Protein AF-A0A1B6LQ07-F1 (afdb_monomer_lite)

Secondary structure (DSSP, 8-state):
----------PPPP---S-------------SS----BPPPTT------SS--------TT-SS------B---HHHHHHHHHTEE--SSTTPPPEESS--EE----S--SSPBPP-PPTT--EEETTEEEPPPPPBP--STTPPPBPPS--EE-TTTS---TTS-B-

Foldseek 3Di:
DDDDDDDDDDDDDDDDDDDDPPPPPPPQPQDQAAPAAADDDPLDDDPDDFDGRGDPGDDDDDPDDDDDDKGADDPVLLVQQVVQFDPPPDDPDDTDTPRFDWDFDFDRDRPDHTFGFDDPPDWDAKPNHTFDAADFDDDPDPPDDGGGPRDIGTCSVRYDSDRVDMMD

Structure (mmCIF, N/CA/C/O backbone):
data_AF-A0A1B6LQ07-F1
#
_entry.id   AF-A0A1B6LQ07-F1
#
loop_
_atom_site.group_PDB
_atom_site.id
_atom_site.type_symbol
_atom_site.label_atom_id
_atom_site.label_alt_id
_atom_site.label_comp_id
_atom_site.label_asym_id
_atom_site.label_entity_id
_atom_site.label_seq_id
_atom_site.pdbx_PDB_ins_code
_atom_site.Cartn_x
_atom_site.Cartn_y
_atom_site.Cartn_z
_atom_site.occupancy
_atom_site.B_iso_or_equiv
_atom_site.auth_seq_id
_atom_site.auth_comp_id
_atom_site.auth_asym_id
_atom_site.auth_atom_id
_atom_site.pdbx_PDB_model_num
ATOM 1 N N . MET A 1 1 ? -91.026 -8.635 16.786 1.00 42.72 1 MET A N 1
ATOM 2 C CA . MET A 1 1 ? -90.637 -9.177 15.466 1.00 42.72 1 MET A CA 1
ATOM 3 C C . MET A 1 1 ? -89.719 -8.140 14.839 1.00 42.72 1 MET A C 1
ATOM 5 O O . MET A 1 1 ? -90.155 -7.011 14.661 1.00 42.72 1 MET A O 1
ATOM 9 N N . TYR A 1 2 ? -88.428 -8.447 14.721 1.00 32.66 2 TYR A N 1
ATOM 10 C CA . TYR A 1 2 ? -87.383 -7.467 14.400 1.00 32.66 2 TYR A CA 1
ATOM 11 C C . TYR A 1 2 ? -87.424 -7.001 12.931 1.00 32.66 2 TYR A C 1
ATOM 13 O O . TYR A 1 2 ? -87.750 -7.808 12.060 1.00 32.66 2 TYR A O 1
ATOM 21 N N . PRO A 1 3 ? -87.055 -5.735 12.653 1.00 45.09 3 PRO A N 1
ATOM 22 C CA . PRO A 1 3 ? -86.892 -5.188 11.309 1.00 45.09 3 PRO A CA 1
ATOM 23 C C . PRO A 1 3 ? -85.476 -5.450 10.761 1.00 45.09 3 PRO A C 1
ATOM 25 O O . PRO A 1 3 ? -84.504 -5.427 11.513 1.00 45.09 3 PRO A O 1
ATOM 28 N N . TYR A 1 4 ? -85.350 -5.651 9.446 1.00 34.03 4 TYR A N 1
ATOM 29 C CA . TYR A 1 4 ? -84.068 -5.720 8.733 1.00 34.03 4 TYR A CA 1
ATOM 30 C C . TYR A 1 4 ? -83.909 -4.486 7.833 1.00 34.03 4 TYR A C 1
ATOM 32 O O . TYR A 1 4 ? -84.645 -4.322 6.865 1.00 34.03 4 TYR A O 1
ATOM 40 N N . TYR A 1 5 ? -82.913 -3.652 8.136 1.00 38.44 5 TYR A N 1
ATOM 41 C CA . TYR A 1 5 ? -82.290 -2.713 7.200 1.00 38.44 5 TYR A CA 1
ATOM 42 C C . TYR A 1 5 ? -80.786 -2.999 7.183 1.00 38.44 5 TYR A C 1
ATOM 44 O O . TYR A 1 5 ? -80.172 -3.196 8.230 1.00 38.44 5 TYR A O 1
ATOM 52 N N . GLN A 1 6 ? -80.202 -3.052 5.989 1.00 35.94 6 GLN A N 1
ATOM 53 C CA . GLN A 1 6 ? -78.808 -3.423 5.761 1.00 35.94 6 GLN A CA 1
ATOM 54 C C . GLN A 1 6 ? -77.926 -2.168 5.707 1.00 35.94 6 GLN A C 1
ATOM 56 O O . GLN A 1 6 ? -78.035 -1.361 4.786 1.00 35.94 6 GLN A O 1
ATOM 61 N N . THR A 1 7 ? -77.045 -1.996 6.691 1.00 37.28 7 THR A N 1
ATOM 62 C CA . THR A 1 7 ? -76.026 -0.938 6.731 1.00 37.28 7 THR A CA 1
ATOM 63 C C . THR A 1 7 ? -74.736 -1.419 6.058 1.00 37.28 7 THR A C 1
ATOM 65 O O . THR A 1 7 ? -74.151 -2.427 6.447 1.00 37.28 7 THR A O 1
ATOM 68 N N . LYS A 1 8 ? -74.260 -0.695 5.035 1.00 38.41 8 LYS A N 1
ATOM 69 C CA . LYS A 1 8 ? -72.891 -0.841 4.513 1.00 38.41 8 LYS A CA 1
ATOM 70 C C . LYS A 1 8 ? -71.953 0.029 5.347 1.00 38.41 8 LYS A C 1
ATOM 72 O O . LYS A 1 8 ? -71.902 1.239 5.159 1.00 38.41 8 LYS A O 1
ATOM 77 N N . THR A 1 9 ? -71.189 -0.590 6.236 1.00 35.38 9 THR A N 1
ATOM 78 C CA . THR A 1 9 ? -69.978 -0.004 6.821 1.00 35.38 9 THR A CA 1
ATOM 79 C C . THR A 1 9 ? -68.776 -0.506 6.024 1.00 35.38 9 THR A C 1
ATOM 81 O O . THR A 1 9 ? -68.422 -1.675 6.141 1.00 35.38 9 THR A O 1
ATOM 84 N N . HIS A 1 10 ? -68.144 0.346 5.213 1.00 36.91 10 HIS A N 1
ATOM 85 C CA . HIS A 1 10 ? -66.763 0.106 4.788 1.00 36.91 10 HIS A CA 1
ATOM 86 C C . HIS A 1 10 ? -65.900 1.183 5.434 1.00 36.91 10 HIS A C 1
ATOM 88 O O . HIS A 1 10 ? -65.802 2.313 4.962 1.00 36.91 10 HIS A O 1
ATOM 94 N N . THR A 1 11 ? -65.345 0.830 6.585 1.00 46.34 11 THR A N 1
ATOM 95 C CA . THR A 1 11 ? -64.273 1.557 7.257 1.00 46.34 11 THR A CA 1
ATOM 96 C C . THR A 1 11 ? -63.041 1.641 6.340 1.00 46.34 11 THR A C 1
ATOM 98 O O . THR A 1 11 ? -62.806 0.721 5.549 1.00 46.34 11 THR A O 1
ATOM 101 N N . PRO A 1 12 ? -62.245 2.723 6.396 1.00 43.81 12 PRO A N 1
ATOM 102 C CA . PRO A 1 12 ? -60.925 2.728 5.771 1.00 43.81 12 PRO A CA 1
ATOM 103 C C . PRO A 1 12 ? -60.043 1.694 6.491 1.00 43.81 12 PRO A C 1
ATOM 105 O O . PRO A 1 12 ? -60.116 1.613 7.722 1.00 43.81 12 PRO A O 1
ATOM 108 N N . PRO A 1 13 ? -59.231 0.882 5.787 1.00 44.38 13 PRO A N 1
ATOM 109 C CA . PRO A 1 13 ? -58.308 -0.001 6.474 1.00 44.38 13 PRO A CA 1
ATOM 110 C C . PRO A 1 13 ? -57.274 0.840 7.229 1.00 44.38 13 PRO A C 1
ATOM 112 O O . PRO A 1 13 ? -56.629 1.735 6.680 1.00 44.38 13 PRO A O 1
ATOM 115 N N . LEU A 1 14 ? -57.190 0.542 8.521 1.00 45.06 14 LEU A N 1
ATOM 116 C CA . LEU A 1 14 ? -56.157 0.973 9.444 1.00 45.06 14 LEU A CA 1
ATOM 117 C C . LEU A 1 14 ? -54.790 0.459 8.962 1.00 45.06 14 LEU A C 1
ATOM 119 O O . LEU A 1 14 ? -54.689 -0.635 8.416 1.00 45.06 14 LEU A O 1
ATOM 123 N N . VAL A 1 15 ? -53.770 1.290 9.176 1.00 50.72 15 VAL A N 1
ATOM 124 C CA . VAL A 1 15 ? -52.326 1.018 9.063 1.00 50.72 15 VAL A CA 1
ATOM 125 C C . VAL A 1 15 ? -51.947 -0.415 9.449 1.00 50.72 15 VAL A C 1
ATOM 127 O O . VAL A 1 15 ? -52.294 -0.848 10.546 1.00 50.72 15 VAL A O 1
ATOM 130 N N . ASP A 1 16 ? -51.152 -1.080 8.600 1.00 46.66 16 ASP A N 1
ATOM 131 C CA . ASP A 1 16 ? -50.475 -2.336 8.943 1.00 46.66 16 ASP A CA 1
ATOM 132 C C . ASP A 1 16 ? -48.959 -2.111 9.187 1.00 46.66 16 ASP A C 1
ATOM 134 O O . ASP A 1 16 ? -48.341 -1.266 8.523 1.00 46.66 16 ASP A O 1
ATOM 138 N N . PRO A 1 17 ? -48.358 -2.824 10.159 1.00 48.62 17 PRO A N 1
ATOM 139 C CA . PRO A 1 17 ? -47.016 -2.622 10.689 1.00 48.62 17 PRO A CA 1
ATOM 140 C C . PRO A 1 17 ? -45.965 -3.491 9.966 1.00 48.62 17 PRO A C 1
ATOM 142 O O . PRO A 1 17 ? -46.248 -4.600 9.537 1.00 48.62 17 PRO A O 1
ATOM 145 N N . LEU A 1 18 ? -44.719 -3.001 9.905 1.00 51.03 18 LEU A N 1
ATOM 146 C CA . LEU A 1 18 ? -43.521 -3.638 9.313 1.00 51.03 18 LEU A CA 1
ATOM 147 C C . LEU A 1 18 ? -43.583 -3.985 7.809 1.00 51.03 18 LEU A C 1
ATOM 149 O O . LEU A 1 18 ? -44.209 -4.950 7.390 1.00 51.03 18 LEU A O 1
ATOM 153 N N . GLY A 1 19 ? -42.755 -3.314 6.999 1.00 42.41 19 GLY A N 1
ATOM 154 C CA . GLY A 1 19 ? -42.448 -3.835 5.658 1.00 42.41 19 GLY A CA 1
ATOM 155 C C . GLY A 1 19 ? -41.596 -2.960 4.745 1.00 42.41 19 GLY A C 1
ATOM 156 O O . GLY A 1 19 ? -41.017 -3.466 3.787 1.00 42.41 19 GLY A O 1
ATOM 157 N N . ALA A 1 20 ? -41.445 -1.667 5.032 1.00 37.88 20 ALA A N 1
ATOM 158 C CA . ALA A 1 20 ? -40.499 -0.841 4.297 1.00 37.88 20 ALA A CA 1
ATOM 159 C C . ALA A 1 20 ? -39.116 -0.977 4.940 1.00 37.88 20 ALA A C 1
ATOM 161 O O . ALA A 1 20 ? -38.805 -0.306 5.923 1.00 37.88 20 ALA A O 1
ATOM 162 N N . ALA A 1 21 ? -38.274 -1.849 4.379 1.00 42.09 21 A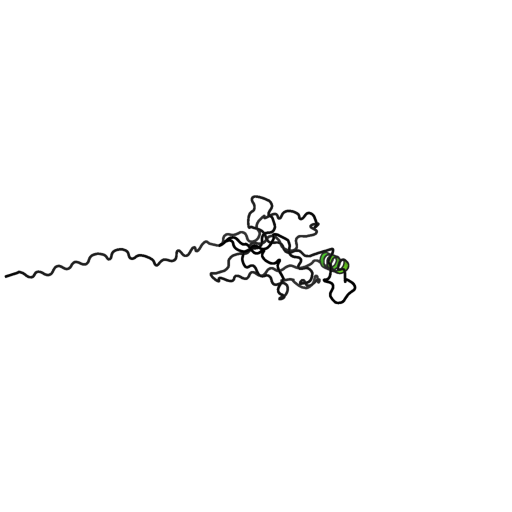LA A N 1
ATOM 163 C CA . ALA A 1 21 ? -36.838 -1.691 4.537 1.00 42.09 21 ALA A CA 1
ATOM 164 C C . ALA A 1 21 ? -36.519 -0.246 4.143 1.00 42.09 21 ALA A C 1
ATOM 166 O O . ALA A 1 21 ? -36.704 0.131 2.983 1.00 42.09 21 ALA A O 1
ATOM 167 N N . VAL A 1 22 ? -36.097 0.566 5.115 1.00 41.97 22 VAL A N 1
ATOM 168 C CA . VAL A 1 22 ? -35.482 1.863 4.856 1.00 41.97 22 VAL A CA 1
ATOM 169 C C . VAL A 1 22 ? -34.258 1.548 4.010 1.00 41.97 22 VAL A C 1
ATOM 171 O O . VAL A 1 22 ? -33.199 1.188 4.517 1.00 41.97 22 VAL A O 1
ATOM 174 N N . ARG A 1 23 ? -34.428 1.575 2.687 1.00 46.03 23 ARG A N 1
ATOM 175 C CA . ARG A 1 23 ? -33.314 1.556 1.758 1.00 46.03 23 ARG A CA 1
ATOM 176 C C . ARG A 1 23 ? -32.614 2.877 2.005 1.00 46.03 23 ARG A C 1
ATOM 178 O O . ARG A 1 23 ? -33.053 3.906 1.504 1.00 46.03 23 ARG A O 1
ATOM 185 N N . SER A 1 24 ? -31.552 2.861 2.803 1.00 40.44 24 SER A N 1
ATOM 186 C CA . SER A 1 24 ? -30.594 3.955 2.818 1.00 40.44 24 SER A CA 1
ATOM 187 C C . SER A 1 24 ? -29.878 3.938 1.468 1.00 40.44 24 SER A C 1
ATOM 189 O O . SER A 1 24 ? -28.758 3.450 1.337 1.00 40.44 24 SER A O 1
ATOM 191 N N . THR A 1 25 ? -30.538 4.429 0.423 1.00 42.78 25 THR A N 1
ATOM 192 C CA . THR A 1 25 ? -29.866 4.899 -0.785 1.00 42.78 25 THR A CA 1
ATOM 193 C C . THR A 1 25 ? -29.190 6.216 -0.426 1.00 42.78 25 THR A C 1
ATOM 195 O O . THR A 1 25 ? -29.616 7.282 -0.859 1.00 42.78 25 THR A O 1
ATOM 198 N N . MET A 1 26 ? -28.178 6.158 0.439 1.00 44.47 26 MET A N 1
ATOM 199 C CA . MET A 1 26 ? -27.239 7.263 0.539 1.00 44.47 26 MET A CA 1
ATOM 200 C C . MET A 1 26 ? -26.463 7.246 -0.781 1.00 44.47 26 MET A C 1
ATOM 202 O O . MET A 1 26 ? -25.922 6.195 -1.139 1.00 44.47 26 MET A O 1
ATOM 206 N N . PRO A 1 27 ? -26.418 8.348 -1.545 1.00 47.41 27 PRO A N 1
ATOM 207 C CA . PRO A 1 27 ? -25.416 8.466 -2.588 1.00 47.41 27 PRO A CA 1
ATOM 208 C C . PRO A 1 27 ? -24.062 8.321 -1.887 1.00 47.41 27 PRO A C 1
ATOM 210 O O . PRO A 1 27 ? -23.806 9.034 -0.916 1.00 47.41 27 PRO A O 1
ATOM 213 N N . ASN A 1 28 ? -23.222 7.379 -2.321 1.00 58.75 28 ASN A N 1
ATOM 214 C CA . ASN A 1 28 ? -21.857 7.244 -1.811 1.00 58.75 28 ASN A CA 1
ATOM 215 C C . ASN A 1 28 ? -21.045 8.467 -2.251 1.00 58.75 28 ASN A C 1
ATOM 217 O O . ASN A 1 28 ? -20.297 8.417 -3.220 1.00 58.75 28 ASN A O 1
ATOM 221 N N . ASN A 1 29 ? -21.219 9.579 -1.541 1.00 76.06 29 ASN A N 1
ATOM 222 C CA . ASN A 1 29 ? -20.565 10.858 -1.798 1.00 76.06 29 ASN A CA 1
ATOM 223 C C . ASN A 1 29 ? -19.186 10.929 -1.119 1.00 76.06 29 ASN A C 1
ATOM 225 O O . ASN A 1 29 ? -18.741 11.999 -0.709 1.00 76.06 29 ASN A O 1
ATOM 229 N N . LEU A 1 30 ? -18.541 9.774 -0.931 1.00 86.69 30 LEU A N 1
ATOM 230 C CA . LEU A 1 30 ? -17.219 9.702 -0.330 1.00 86.69 30 LEU A CA 1
ATOM 231 C C . LEU A 1 30 ? -16.171 10.138 -1.368 1.00 86.69 30 LEU A C 1
ATOM 233 O O . LEU A 1 30 ? -16.271 9.752 -2.536 1.00 86.69 30 LEU A O 1
ATOM 237 N N . PRO A 1 31 ? -15.165 10.936 -0.975 1.00 90.50 31 PRO A N 1
ATOM 238 C CA . PRO A 1 31 ? -14.110 11.364 -1.886 1.00 90.50 31 PRO A CA 1
ATOM 239 C C . PRO A 1 31 ? -13.270 10.163 -2.329 1.00 90.50 31 PRO A C 1
ATOM 241 O O . PRO A 1 31 ? -12.868 9.347 -1.505 1.00 90.50 31 PRO A O 1
ATOM 244 N N . VAL A 1 32 ? -12.958 10.067 -3.624 1.00 91.06 32 VAL A N 1
ATOM 245 C CA . VAL A 1 32 ? -12.112 8.980 -4.156 1.00 91.06 32 VAL A CA 1
ATOM 246 C C . VAL A 1 32 ? -10.695 9.064 -3.586 1.00 91.06 32 VAL A C 1
ATOM 248 O O . VAL A 1 32 ? -10.154 8.049 -3.160 1.00 91.06 32 VAL A O 1
ATOM 251 N N . HIS A 1 33 ? -10.138 10.275 -3.527 1.00 93.44 33 HIS A N 1
ATOM 252 C CA . HIS A 1 33 ? -8.831 10.573 -2.946 1.00 93.44 33 HIS A CA 1
ATOM 253 C C . HIS A 1 33 ? -9.007 11.553 -1.788 1.00 93.44 33 HIS A C 1
ATOM 255 O O . HIS A 1 33 ? -9.022 12.761 -2.021 1.00 93.44 33 HIS A O 1
ATOM 261 N N . PRO A 1 34 ? -9.243 11.059 -0.564 1.00 92.50 34 PRO A N 1
ATOM 262 C CA . PRO A 1 34 ? -9.351 11.928 0.594 1.00 92.50 34 PRO A CA 1
ATOM 263 C C . PRO A 1 34 ? -7.982 12.514 0.962 1.00 92.50 34 PRO A C 1
ATOM 265 O O . PRO A 1 34 ? -6.959 11.846 0.811 1.00 92.50 34 PRO A O 1
ATOM 268 N N . ASP A 1 35 ? -7.974 13.710 1.550 1.00 94.19 35 ASP A N 1
ATOM 269 C CA . ASP A 1 35 ? -6.765 14.363 2.079 1.00 94.19 35 ASP A CA 1
ATOM 270 C C . ASP A 1 35 ? -6.331 13.766 3.436 1.00 94.19 35 ASP A C 1
ATOM 272 O O . ASP A 1 35 ? -6.000 14.475 4.387 1.00 94.19 35 ASP A O 1
ATOM 276 N N . VAL A 1 36 ? -6.380 12.436 3.558 1.00 96.50 36 VAL A N 1
ATOM 277 C CA . VAL A 1 36 ? -5.916 11.715 4.747 1.00 96.50 36 VAL A CA 1
ATOM 278 C C . VAL A 1 36 ? -4.394 11.721 4.774 1.00 96.50 36 VAL A C 1
ATOM 280 O O . VAL A 1 36 ? -3.738 11.425 3.777 1.00 96.50 36 VAL A O 1
ATOM 283 N N . GLN A 1 37 ? -3.833 11.986 5.950 1.00 96.56 37 GLN A N 1
ATOM 284 C CA . GLN A 1 37 ? -2.399 11.904 6.193 1.00 96.56 37 GLN A CA 1
ATOM 285 C C . GLN A 1 37 ? -2.121 10.776 7.176 1.00 96.56 37 GLN A C 1
ATOM 287 O O . GLN A 1 37 ? -2.689 10.742 8.263 1.00 96.56 37 GLN A O 1
ATOM 292 N N . LEU A 1 38 ? -1.255 9.839 6.803 1.00 96.94 38 LEU A N 1
ATOM 293 C CA . LEU A 1 38 ? -0.824 8.765 7.694 1.00 96.94 38 LEU A CA 1
ATOM 294 C C . LEU A 1 38 ? 0.342 9.235 8.564 1.00 96.94 38 LEU A C 1
ATOM 296 O O . LEU A 1 38 ? 1.301 9.817 8.053 1.00 96.94 38 LEU A O 1
ATOM 300 N N . LYS A 1 39 ? 0.324 8.874 9.851 1.00 97.31 39 LYS A N 1
ATOM 301 C CA . LYS A 1 39 ? 1.470 9.076 10.743 1.00 97.31 39 LYS A CA 1
ATOM 302 C C . LYS A 1 39 ? 2.715 8.416 10.161 1.00 97.31 39 LYS A C 1
ATOM 304 O O . LYS A 1 39 ? 2.668 7.279 9.659 1.00 97.31 39 LYS A O 1
ATOM 309 N N . ARG A 1 40 ? 3.844 9.119 10.261 1.00 96.88 40 ARG A N 1
ATOM 310 C CA . ARG A 1 40 ? 5.157 8.580 9.892 1.00 96.88 40 ARG A CA 1
ATOM 311 C C . ARG A 1 40 ? 5.519 7.425 10.816 1.00 96.88 40 ARG A C 1
ATOM 313 O O . ARG A 1 40 ? 5.292 7.484 12.022 1.00 96.88 40 ARG A O 1
ATOM 320 N N . LEU A 1 41 ? 6.081 6.373 10.237 1.00 96.25 41 LEU A N 1
ATOM 321 C CA . LEU A 1 41 ? 6.529 5.222 11.004 1.00 96.25 41 LEU A CA 1
ATOM 322 C C . LEU A 1 41 ? 7.968 5.469 11.478 1.00 96.25 41 LEU A C 1
ATOM 324 O O . LEU A 1 41 ? 8.803 5.843 10.663 1.00 96.25 41 LEU A O 1
ATOM 328 N N . PRO A 1 42 ? 8.297 5.224 12.755 1.00 95.38 42 PRO A N 1
ATOM 329 C CA . PRO A 1 42 ? 9.606 5.576 13.314 1.00 95.38 42 PRO A CA 1
ATOM 330 C C . PRO A 1 42 ? 10.784 4.773 12.738 1.00 95.38 42 PRO A C 1
ATOM 332 O O . PRO A 1 42 ? 11.925 5.191 12.884 1.00 95.38 42 PRO A O 1
ATOM 335 N N . PHE A 1 43 ? 10.522 3.631 12.096 1.00 94.50 43 PHE A N 1
ATOM 336 C CA . PHE A 1 43 ? 11.548 2.742 11.535 1.00 94.50 43 PHE A CA 1
ATOM 337 C C . PHE A 1 43 ? 11.588 2.741 10.001 1.00 94.50 43 PHE A C 1
ATOM 339 O O . PHE A 1 43 ? 12.257 1.891 9.417 1.00 94.50 43 PHE A O 1
ATOM 346 N N . TYR A 1 44 ? 10.838 3.631 9.343 1.00 95.12 44 TYR A N 1
ATOM 347 C CA . TYR A 1 44 ? 10.756 3.667 7.886 1.00 95.12 44 TYR A CA 1
ATOM 348 C C . TYR A 1 44 ? 10.814 5.092 7.360 1.00 95.12 44 TYR A C 1
ATOM 350 O O . TYR A 1 44 ? 10.003 5.939 7.736 1.00 95.12 44 TYR A O 1
ATOM 358 N N . ASP A 1 45 ? 11.692 5.298 6.388 1.00 95.62 45 ASP A N 1
ATOM 359 C CA . ASP A 1 45 ? 11.725 6.522 5.607 1.00 95.62 45 ASP A CA 1
ATOM 360 C C . ASP A 1 45 ? 10.745 6.429 4.432 1.00 95.62 45 ASP A C 1
ATOM 362 O O . ASP A 1 45 ? 10.717 5.452 3.678 1.00 95.62 45 ASP A O 1
ATOM 366 N N . LEU A 1 46 ? 9.914 7.461 4.268 1.00 95.69 46 LEU A N 1
ATOM 367 C CA . LEU A 1 46 ? 9.003 7.567 3.132 1.00 95.69 46 LEU A CA 1
ATOM 368 C C . LEU A 1 46 ? 9.779 8.051 1.901 1.00 95.69 46 LEU A C 1
ATOM 370 O O . LEU A 1 46 ? 10.118 9.228 1.812 1.00 95.69 46 LEU A O 1
ATOM 374 N N . MET A 1 47 ? 10.022 7.151 0.944 1.00 95.62 47 MET A N 1
ATOM 375 C CA . MET A 1 47 ? 10.718 7.486 -0.307 1.00 95.62 47 MET A CA 1
ATOM 376 C C . MET A 1 47 ? 9.773 8.020 -1.390 1.00 95.62 47 MET A C 1
ATOM 378 O O . MET A 1 47 ? 10.111 8.964 -2.098 1.00 95.62 47 MET A O 1
ATOM 382 N N . ALA A 1 48 ? 8.593 7.412 -1.539 1.00 96.06 48 ALA A N 1
ATOM 383 C CA . ALA A 1 48 ? 7.608 7.801 -2.544 1.00 96.06 48 ALA A CA 1
ATOM 384 C C . ALA A 1 48 ? 6.202 7.299 -2.191 1.00 96.06 48 ALA A C 1
ATOM 386 O O . ALA A 1 48 ? 6.039 6.276 -1.525 1.00 96.06 48 ALA A O 1
ATOM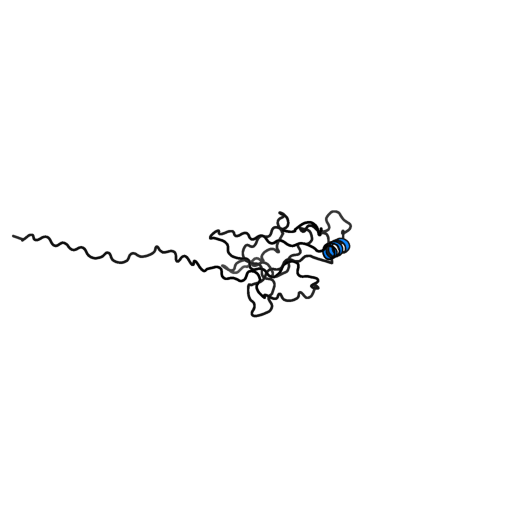 387 N N . GLU A 1 49 ? 5.191 7.990 -2.714 1.00 96.69 49 GLU A N 1
ATOM 388 C CA . GLU A 1 49 ? 3.801 7.540 -2.720 1.00 96.69 49 GLU A CA 1
ATOM 389 C C . GLU A 1 49 ? 3.481 6.904 -4.081 1.00 96.69 49 GLU A C 1
ATOM 391 O O . GLU A 1 49 ? 3.448 7.588 -5.102 1.00 96.69 49 GLU A O 1
ATOM 396 N N . LEU A 1 50 ? 3.287 5.579 -4.113 1.00 97.38 50 LEU A N 1
ATOM 397 C CA . LEU A 1 50 ? 2.973 4.847 -5.355 1.00 97.38 50 LEU A CA 1
ATOM 398 C C . LEU A 1 50 ? 1.487 4.908 -5.722 1.00 97.38 50 LEU A C 1
ATOM 400 O O . LEU A 1 50 ? 1.122 4.807 -6.892 1.00 97.38 50 LEU A O 1
ATOM 404 N N . LEU A 1 51 ? 0.635 5.043 -4.709 1.00 96.69 51 LEU A N 1
ATOM 405 C CA . LEU A 1 51 ? -0.806 5.168 -4.831 1.00 96.69 51 LEU A CA 1
ATOM 406 C C . LEU A 1 51 ? -1.266 6.181 -3.787 1.00 96.69 51 LEU A C 1
ATOM 408 O O . LEU A 1 51 ? -0.943 6.030 -2.608 1.00 96.69 51 LEU A O 1
ATOM 412 N N . LYS A 1 52 ? -2.035 7.182 -4.220 1.00 95.94 52 LYS A N 1
ATOM 413 C CA . LYS A 1 52 ? -2.645 8.152 -3.309 1.00 95.94 52 LYS A CA 1
ATOM 414 C C . LYS A 1 52 ? -3.548 7.444 -2.296 1.00 95.94 52 LYS A C 1
ATOM 416 O O . LYS A 1 52 ? -4.189 6.452 -2.674 1.00 95.94 52 LYS A O 1
ATOM 421 N N . PRO A 1 53 ? -3.695 7.970 -1.065 1.00 96.25 53 PRO A N 1
ATOM 422 C CA . PRO A 1 53 ? -4.782 7.573 -0.182 1.00 96.25 53 PRO A CA 1
ATOM 423 C C . PRO A 1 53 ? -6.087 7.527 -0.976 1.00 96.25 53 PRO A C 1
ATOM 425 O O . PRO A 1 53 ? -6.432 8.465 -1.697 1.00 96.25 53 PRO A O 1
ATOM 428 N N . SER A 1 54 ? -6.748 6.375 -0.942 1.00 96.81 54 SER A N 1
ATOM 429 C CA . SER A 1 54 ? -7.907 6.106 -1.783 1.00 96.81 54 SER A CA 1
ATOM 430 C C . SER A 1 54 ? -8.991 5.444 -0.956 1.00 96.81 54 SER A C 1
ATOM 432 O O . SER A 1 54 ? -8.727 4.492 -0.219 1.00 96.81 54 SER A O 1
ATOM 434 N N . THR A 1 55 ? -10.215 5.947 -1.073 1.00 95.88 55 THR A N 1
ATOM 435 C CA . THR A 1 55 ? -11.345 5.414 -0.314 1.00 95.88 55 THR A CA 1
ATOM 436 C C . THR A 1 55 ? -11.718 4.023 -0.814 1.00 95.88 55 THR A C 1
ATOM 438 O O . THR A 1 55 ? -11.844 3.793 -2.022 1.00 95.88 55 THR A O 1
ATOM 441 N N . LEU A 1 56 ? -11.945 3.106 0.130 1.00 93.94 56 LEU A N 1
ATOM 442 C CA . LEU A 1 56 ? -12.614 1.836 -0.137 1.00 93.94 56 LEU A CA 1
ATOM 443 C C . LEU A 1 56 ? -14.114 2.113 -0.302 1.00 93.94 56 LEU A C 1
ATOM 445 O O . LEU A 1 56 ? -14.865 2.167 0.672 1.00 93.94 56 LEU A O 1
ATOM 449 N N . MET A 1 57 ? -14.518 2.400 -1.536 1.00 89.75 57 MET A N 1
ATOM 450 C CA . MET A 1 57 ? -15.859 2.843 -1.894 1.00 89.75 57 MET A CA 1
ATOM 451 C C . MET A 1 57 ? -16.833 1.676 -1.795 1.00 89.75 57 MET A C 1
ATOM 453 O O . MET A 1 57 ? -16.619 0.657 -2.460 1.00 89.75 57 MET A O 1
ATOM 457 N N . PRO A 1 58 ? -17.941 1.817 -1.048 1.00 86.94 58 PRO A N 1
ATOM 458 C CA . PRO A 1 58 ? -18.906 0.750 -1.029 1.00 86.94 58 PRO A CA 1
ATOM 459 C C . PRO A 1 58 ? -19.553 0.572 -2.411 1.00 86.94 58 PRO A C 1
ATOM 461 O O . PRO A 1 58 ? -19.951 1.553 -3.043 1.00 86.94 58 PRO A O 1
ATOM 464 N N . THR A 1 59 ? -19.673 -0.658 -2.906 1.00 84.62 59 THR A N 1
ATOM 465 C CA . THR A 1 59 ? -20.274 -0.936 -4.222 1.00 84.62 59 THR A CA 1
ATOM 466 C C . THR A 1 59 ? -21.454 -1.895 -4.112 1.00 84.62 59 THR A C 1
ATOM 468 O O . THR A 1 59 ? -21.345 -3.018 -3.622 1.00 84.62 59 THR A O 1
ATOM 471 N N . GLY A 1 60 ? -22.617 -1.443 -4.588 1.00 84.06 60 GLY A N 1
ATOM 472 C CA . GLY A 1 60 ? -23.848 -2.231 -4.574 1.00 84.06 60 GLY A CA 1
ATOM 473 C C . GLY A 1 60 ? -24.295 -2.644 -3.166 1.00 84.06 60 GLY A C 1
ATOM 474 O O . GLY A 1 60 ? -24.054 -1.952 -2.181 1.00 84.06 60 GLY A O 1
ATOM 475 N N . THR A 1 61 ? -24.995 -3.775 -3.085 1.00 85.62 61 THR A N 1
ATOM 476 C CA . THR A 1 61 ? -25.554 -4.330 -1.837 1.00 85.62 61 THR A CA 1
ATOM 477 C C . THR A 1 61 ? -24.917 -5.663 -1.445 1.00 85.62 61 THR A C 1
ATOM 479 O O . THR A 1 61 ? -25.372 -6.326 -0.509 1.00 85.62 61 THR A O 1
ATOM 482 N N . ALA A 1 62 ? -23.877 -6.087 -2.169 1.00 87.19 62 ALA A N 1
ATOM 483 C CA . ALA A 1 62 ? -23.183 -7.331 -1.891 1.00 87.19 62 ALA A CA 1
ATOM 484 C C . ALA A 1 62 ? -22.464 -7.256 -0.536 1.00 87.19 62 ALA A C 1
ATOM 486 O O . ALA A 1 62 ? -21.899 -6.227 -0.162 1.00 87.19 62 ALA A O 1
ATOM 487 N N . ARG A 1 63 ? -22.480 -8.372 0.206 1.00 86.06 63 ARG A N 1
ATOM 488 C CA . ARG A 1 63 ? -21.770 -8.474 1.494 1.00 86.06 63 ARG A CA 1
ATOM 489 C C . ARG A 1 63 ? -20.256 -8.414 1.316 1.00 86.06 63 ARG A C 1
ATOM 491 O O . ARG A 1 63 ? -19.568 -7.845 2.151 1.00 86.06 63 ARG A O 1
ATOM 498 N N . ILE A 1 64 ? -19.761 -9.039 0.251 1.00 87.50 64 ILE A N 1
ATOM 499 C CA . ILE A 1 64 ? -18.356 -8.994 -0.144 1.00 87.50 64 ILE A CA 1
ATOM 500 C C . ILE A 1 64 ? -18.238 -7.919 -1.209 1.00 87.50 64 ILE A C 1
ATOM 502 O O . ILE A 1 64 ? -18.986 -7.932 -2.186 1.00 87.50 64 ILE A O 1
ATOM 506 N N . GLN A 1 65 ? -17.306 -7.004 -0.996 1.00 90.94 65 GLN A N 1
ATOM 507 C CA . GLN A 1 65 ? -17.027 -5.914 -1.911 1.00 90.94 65 GLN A CA 1
ATOM 508 C C . GLN A 1 65 ? -15.565 -5.998 -2.315 1.00 90.94 65 GLN A C 1
ATOM 510 O O . GLN A 1 65 ? -14.691 -6.206 -1.473 1.00 90.94 65 GLN A O 1
ATOM 515 N N . GLU A 1 66 ? -15.316 -5.868 -3.611 1.00 91.94 66 GLU A N 1
ATOM 516 C CA . GLU A 1 66 ? -13.980 -5.918 -4.188 1.00 91.94 66 GLU A CA 1
ATOM 517 C C . GLU A 1 66 ? -13.713 -4.597 -4.903 1.00 91.94 66 GLU A C 1
ATOM 519 O O . GLU A 1 66 ? -14.547 -4.115 -5.669 1.00 91.94 66 GLU A O 1
ATOM 524 N N . GLN A 1 67 ? -12.543 -4.012 -4.656 1.00 95.12 67 GLN A N 1
ATOM 525 C CA . GLN A 1 67 ? -12.105 -2.794 -5.325 1.00 95.12 67 GLN A CA 1
ATOM 526 C C . GLN A 1 67 ? -10.663 -2.975 -5.807 1.00 95.12 67 GLN A C 1
ATOM 528 O O . GLN A 1 67 ? -9.778 -3.210 -4.980 1.00 95.12 67 GLN A O 1
ATOM 533 N N . PRO A 1 68 ? -10.409 -2.894 -7.125 1.00 95.88 68 PRO A N 1
ATOM 534 C CA . PRO A 1 68 ? -9.061 -2.987 -7.662 1.00 95.88 68 PRO A CA 1
ATOM 535 C C . PRO A 1 68 ? -8.322 -1.651 -7.540 1.00 95.88 68 PRO A C 1
ATOM 537 O O . PRO A 1 68 ? -8.898 -0.587 -7.770 1.00 95.88 68 PRO A O 1
ATOM 540 N N . PHE A 1 69 ? -7.020 -1.722 -7.273 1.00 97.50 69 PHE A N 1
ATOM 541 C CA . PHE A 1 69 ? -6.103 -0.586 -7.335 1.00 97.50 69 PHE A CA 1
ATOM 542 C C . PHE A 1 69 ? -4.939 -0.944 -8.244 1.00 97.50 69 PHE A C 1
ATOM 544 O O . PHE A 1 69 ? -4.512 -2.089 -8.257 1.00 97.50 69 PHE A O 1
ATOM 551 N N . VAL A 1 70 ? -4.438 0.018 -9.015 1.00 97.94 70 VAL A N 1
ATOM 552 C CA . VAL A 1 70 ? -3.331 -0.215 -9.948 1.00 97.94 70 VAL A CA 1
ATOM 553 C C . VAL A 1 70 ? -2.255 0.829 -9.719 1.00 97.94 70 VAL A C 1
ATOM 555 O O . VAL A 1 70 ? -2.555 2.016 -9.611 1.00 97.94 70 VAL A O 1
ATOM 558 N N . PHE A 1 71 ? -0.999 0.394 -9.689 1.00 98.12 71 PHE A N 1
ATOM 559 C CA . PHE A 1 71 ? 0.155 1.285 -9.652 1.00 98.12 71 PHE A CA 1
ATOM 560 C C . PHE A 1 71 ? 1.292 0.756 -10.531 1.00 98.12 71 PHE A C 1
ATOM 562 O O . PHE A 1 71 ? 1.360 -0.430 -10.870 1.00 98.12 71 PHE A O 1
ATOM 569 N N . HIS A 1 72 ? 2.195 1.660 -10.899 1.00 98.12 72 HIS A N 1
ATOM 570 C CA . HIS A 1 72 ? 3.387 1.366 -11.687 1.00 98.12 72 HIS A CA 1
ATOM 571 C C . HIS A 1 72 ? 4.616 1.833 -10.922 1.00 98.12 72 HIS A C 1
ATOM 573 O O . HIS A 1 72 ? 4.560 2.818 -10.188 1.00 98.12 72 HIS A O 1
ATOM 579 N N . LEU A 1 73 ? 5.725 1.126 -11.110 1.00 98.19 73 LEU A N 1
ATOM 580 C CA . LEU A 1 73 ? 7.019 1.582 -10.628 1.00 98.19 73 LEU A CA 1
ATOM 581 C C . LEU A 1 73 ? 7.673 2.431 -11.713 1.00 98.19 73 LEU A C 1
ATOM 583 O O . LEU A 1 73 ? 7.613 2.094 -12.896 1.00 98.19 73 LEU A O 1
ATOM 587 N N . THR A 1 74 ? 8.357 3.498 -11.320 1.00 98.06 74 THR A N 1
ATOM 588 C CA . THR A 1 74 ? 9.312 4.139 -12.226 1.00 98.06 74 THR A CA 1
ATOM 589 C C . THR A 1 74 ? 10.533 3.227 -12.419 1.00 98.06 74 THR A C 1
ATOM 591 O O . THR A 1 74 ? 10.810 2.376 -11.566 1.00 98.06 74 THR A O 1
ATOM 594 N N . PRO A 1 75 ? 11.317 3.390 -13.504 1.00 97.88 75 PRO A N 1
ATOM 595 C CA . PRO A 1 75 ? 12.563 2.642 -13.675 1.00 97.88 75 PRO A CA 1
ATOM 596 C C . PRO A 1 75 ? 13.518 2.799 -12.487 1.00 97.88 75 PRO A C 1
ATOM 598 O O . PRO A 1 75 ? 14.128 1.826 -12.056 1.00 97.88 75 PRO A O 1
ATOM 601 N N . GLN A 1 76 ? 13.592 4.005 -11.914 1.00 97.12 76 GLN A N 1
ATOM 602 C CA . GLN A 1 76 ? 14.404 4.275 -10.732 1.00 97.12 76 GLN A CA 1
ATOM 603 C C . GLN A 1 76 ? 13.921 3.474 -9.516 1.00 97.12 76 GLN A C 1
ATOM 605 O O . GLN A 1 76 ? 14.719 2.767 -8.913 1.00 97.12 76 GLN A O 1
ATOM 610 N N . GLN A 1 77 ? 12.622 3.510 -9.203 1.00 97.12 77 GLN A N 1
ATOM 611 C CA . GLN A 1 77 ? 12.053 2.754 -8.079 1.00 97.12 77 GLN A CA 1
ATOM 612 C C . GLN A 1 77 ? 12.256 1.244 -8.246 1.00 97.12 77 GLN A C 1
ATOM 614 O O . GLN A 1 77 ? 12.633 0.557 -7.299 1.00 97.12 77 GLN A O 1
ATOM 619 N N . ALA A 1 78 ? 12.027 0.718 -9.455 1.00 96.56 78 ALA A N 1
ATOM 620 C CA . ALA A 1 78 ? 12.231 -0.698 -9.746 1.00 96.56 78 ALA A CA 1
ATOM 621 C C . ALA A 1 78 ? 13.697 -1.109 -9.532 1.00 96.56 78 ALA A C 1
ATOM 623 O O . ALA A 1 78 ? 13.957 -2.137 -8.907 1.00 96.56 78 ALA A O 1
ATOM 624 N N . ASN A 1 79 ? 14.642 -0.282 -9.988 1.00 95.12 79 ASN A N 1
ATOM 625 C CA . ASN A 1 79 ? 16.069 -0.501 -9.766 1.00 95.12 79 ASN A CA 1
ATOM 626 C C . ASN A 1 79 ? 16.422 -0.436 -8.274 1.00 95.12 79 ASN A C 1
ATOM 628 O O . ASN A 1 79 ? 17.074 -1.347 -7.774 1.00 95.12 79 ASN A O 1
ATOM 632 N N . GLU A 1 80 ? 15.968 0.587 -7.548 1.00 94.31 80 GLU A N 1
ATOM 633 C CA . GLU A 1 80 ? 16.244 0.748 -6.114 1.00 94.31 80 GLU A CA 1
ATOM 634 C C . GLU A 1 80 ? 15.762 -0.456 -5.296 1.00 94.31 80 GLU A C 1
ATOM 636 O O . GLU A 1 80 ? 16.516 -0.978 -4.475 1.00 94.31 80 GLU A O 1
ATOM 641 N N . ILE A 1 81 ? 14.550 -0.954 -5.563 1.00 94.19 81 ILE A N 1
ATOM 642 C CA . ILE A 1 81 ? 14.016 -2.155 -4.905 1.00 94.19 81 ILE A CA 1
ATOM 643 C C . ILE A 1 81 ? 14.831 -3.397 -5.292 1.00 94.19 81 ILE A C 1
ATOM 645 O O . ILE A 1 81 ? 15.146 -4.218 -4.432 1.00 94.19 81 ILE A O 1
ATOM 649 N N . ALA A 1 82 ? 15.173 -3.556 -6.576 1.00 92.06 82 ALA A N 1
ATOM 650 C CA . ALA A 1 82 ? 15.910 -4.722 -7.059 1.00 92.06 82 ALA A CA 1
ATOM 651 C C . ALA A 1 82 ? 17.337 -4.798 -6.493 1.00 92.06 82 ALA A C 1
ATOM 653 O O . ALA A 1 82 ? 17.774 -5.880 -6.107 1.00 92.06 82 ALA A O 1
ATOM 654 N N . PHE A 1 83 ? 18.045 -3.667 -6.420 1.00 89.94 83 PHE A N 1
ATOM 655 C CA . PHE A 1 83 ? 19.413 -3.597 -5.900 1.00 89.94 83 PHE A CA 1
ATOM 656 C C . PHE A 1 83 ? 19.490 -3.778 -4.383 1.00 89.94 83 PHE A C 1
ATOM 658 O O . PHE A 1 83 ? 20.473 -4.318 -3.888 1.00 89.94 83 PHE A O 1
ATOM 665 N N . ASN A 1 84 ? 18.454 -3.367 -3.648 1.00 86.38 84 ASN A N 1
ATOM 666 C CA . ASN A 1 84 ? 18.388 -3.477 -2.186 1.00 86.38 84 ASN A CA 1
ATOM 667 C C . ASN A 1 84 ? 17.615 -4.717 -1.710 1.00 86.38 84 ASN A C 1
ATOM 669 O O . ASN A 1 84 ? 17.107 -4.762 -0.583 1.00 86.38 84 ASN A O 1
ATOM 673 N N . ARG A 1 85 ? 17.493 -5.716 -2.586 1.00 84.56 85 ARG A N 1
ATOM 674 C CA . ARG A 1 85 ? 16.943 -7.023 -2.257 1.00 84.56 85 ARG A CA 1
ATOM 675 C C . ARG A 1 85 ? 18.067 -7.910 -1.737 1.00 84.56 85 ARG A C 1
ATOM 677 O O . ARG A 1 85 ? 18.886 -8.382 -2.523 1.00 84.56 85 ARG A O 1
ATOM 684 N N . ASP A 1 86 ? 18.058 -8.194 -0.440 1.00 74.31 86 ASP A N 1
ATOM 685 C CA . ASP A 1 86 ? 18.951 -9.196 0.125 1.00 74.31 86 ASP A CA 1
ATOM 686 C C . ASP A 1 86 ? 18.424 -10.594 -0.233 1.00 74.31 86 ASP A C 1
ATOM 688 O O . ASP A 1 86 ? 17.355 -11.045 0.209 1.00 74.31 86 ASP A O 1
ATOM 692 N N . MET A 1 87 ? 19.154 -11.282 -1.110 1.00 62.84 87 MET A N 1
ATOM 693 C CA . MET A 1 87 ? 18.967 -12.712 -1.310 1.00 62.84 87 MET A CA 1
ATOM 694 C C . MET A 1 87 ? 19.674 -13.425 -0.166 1.00 62.84 87 MET A C 1
ATOM 696 O O . MET A 1 87 ? 20.801 -13.888 -0.329 1.00 62.84 87 MET A O 1
ATOM 700 N N . GLY A 1 88 ? 18.998 -13.517 0.983 1.00 58.97 88 GLY A N 1
ATOM 701 C CA . GLY A 1 88 ? 19.492 -14.282 2.121 1.00 58.97 88 GLY A CA 1
ATOM 702 C C . GLY A 1 88 ? 20.036 -15.632 1.648 1.00 58.97 88 GLY A C 1
ATOM 703 O O . GLY A 1 88 ? 19.344 -16.384 0.957 1.00 58.97 88 GLY A O 1
ATOM 704 N N . ALA A 1 89 ? 21.302 -15.900 1.964 1.00 46.25 89 ALA A N 1
ATOM 705 C CA . ALA A 1 89 ? 22.031 -17.084 1.531 1.00 46.25 89 ALA A CA 1
ATOM 706 C C . ALA A 1 89 ? 21.441 -18.349 2.182 1.00 46.25 89 ALA A C 1
ATOM 708 O O . ALA A 1 89 ? 21.927 -18.834 3.199 1.00 46.25 89 ALA A O 1
ATOM 709 N N . GLY A 1 90 ? 20.345 -18.871 1.632 1.00 50.44 90 GLY A N 1
ATOM 710 C CA . GLY A 1 90 ? 19.714 -20.092 2.120 1.00 50.44 90 GLY A CA 1
ATOM 711 C C . GLY A 1 90 ? 18.343 -20.343 1.504 1.00 50.44 90 GLY A C 1
ATOM 712 O O . GLY A 1 90 ? 17.482 -19.465 1.461 1.00 50.44 90 GLY A O 1
ATOM 713 N N . ALA A 1 91 ? 18.118 -21.578 1.056 1.00 43.69 91 ALA A N 1
ATOM 714 C CA . ALA A 1 91 ? 16.802 -22.050 0.648 1.00 43.69 91 ALA A CA 1
ATOM 715 C C . ALA A 1 91 ? 15.846 -22.007 1.857 1.00 43.69 91 ALA A C 1
ATOM 717 O O . ALA A 1 91 ? 15.894 -22.876 2.722 1.00 43.69 91 ALA A O 1
ATOM 718 N N . GLY A 1 92 ? 15.004 -20.973 1.932 1.00 53.84 92 GLY A N 1
ATOM 719 C CA . GLY A 1 92 ? 13.993 -20.809 2.986 1.00 53.84 92 GLY A CA 1
ATOM 720 C C . GLY A 1 92 ? 14.021 -19.468 3.720 1.00 53.84 92 GLY A C 1
ATOM 721 O O . GLY A 1 92 ? 13.062 -19.154 4.428 1.00 53.84 92 GLY A O 1
ATOM 722 N N . THR A 1 93 ? 15.054 -18.645 3.530 1.00 54.50 93 THR A N 1
ATOM 723 C CA . THR A 1 93 ? 15.097 -17.295 4.109 1.00 54.50 93 THR A CA 1
ATOM 724 C C . THR A 1 93 ? 14.170 -16.379 3.309 1.00 54.50 93 THR A C 1
ATOM 726 O O . THR A 1 93 ? 14.286 -16.271 2.086 1.00 54.50 93 THR A O 1
ATOM 729 N N . ARG A 1 94 ? 13.195 -15.746 3.981 1.00 58.66 94 ARG A N 1
ATOM 730 C CA . ARG A 1 94 ? 12.364 -14.702 3.358 1.00 58.66 94 ARG A CA 1
ATOM 731 C C . ARG A 1 94 ? 13.309 -13.627 2.819 1.00 58.66 94 ARG A C 1
ATOM 733 O O . ARG A 1 94 ? 14.185 -13.197 3.552 1.00 58.66 94 ARG A O 1
ATOM 740 N N . SER A 1 95 ? 13.159 -13.236 1.551 1.00 64.44 95 SER A N 1
ATOM 741 C CA . SER A 1 95 ? 13.933 -12.114 1.011 1.00 64.44 95 SER A CA 1
ATOM 742 C C . SER A 1 95 ? 13.683 -10.887 1.881 1.00 64.44 95 SER A C 1
ATOM 744 O O . SER A 1 95 ? 12.531 -10.453 1.992 1.00 64.44 95 SER A O 1
ATOM 746 N N . ASP A 1 96 ? 14.746 -10.355 2.472 1.00 73.25 96 ASP A N 1
ATOM 747 C CA . ASP A 1 96 ? 14.694 -9.102 3.201 1.00 73.25 96 ASP A CA 1
ATOM 748 C C . ASP A 1 96 ? 14.933 -7.970 2.206 1.00 73.25 96 ASP A C 1
ATOM 750 O O . ASP A 1 96 ? 15.862 -7.970 1.400 1.00 73.25 96 ASP A O 1
ATOM 754 N N . PHE A 1 97 ? 14.005 -7.026 2.200 1.00 80.44 97 PHE A N 1
ATOM 755 C CA . PHE A 1 97 ? 14.046 -5.866 1.327 1.00 80.44 97 PHE A CA 1
ATOM 756 C C . PHE A 1 97 ? 14.382 -4.671 2.204 1.00 80.44 97 PHE A C 1
ATOM 758 O O . PHE A 1 97 ? 13.597 -4.340 3.090 1.00 80.44 97 PHE A O 1
ATOM 765 N N . ILE A 1 98 ? 15.528 -4.030 1.989 1.00 87.94 98 ILE A N 1
ATOM 766 C CA . ILE A 1 98 ? 15.845 -2.787 2.709 1.00 87.94 98 ILE A CA 1
ATOM 767 C C . ILE A 1 98 ? 14.951 -1.664 2.164 1.00 87.94 98 ILE A C 1
ATOM 769 O O . ILE A 1 98 ? 14.319 -0.941 2.929 1.00 87.94 98 ILE A O 1
ATOM 773 N N . VAL A 1 99 ? 14.809 -1.598 0.835 1.00 93.69 99 VAL A N 1
ATOM 774 C CA . VAL A 1 99 ? 13.828 -0.743 0.152 1.00 93.69 99 VAL A CA 1
ATOM 775 C C . VAL A 1 99 ? 12.563 -1.552 -0.115 1.00 93.69 99 VAL A C 1
ATOM 777 O O . VAL A 1 99 ? 12.594 -2.540 -0.848 1.00 93.69 99 VAL A O 1
ATOM 780 N N . GLN A 1 100 ? 11.447 -1.137 0.487 1.00 94.62 100 GLN A N 1
ATOM 781 C CA . GLN A 1 100 ? 10.194 -1.895 0.493 1.00 94.62 100 GLN A CA 1
ATOM 782 C C . GLN A 1 100 ? 9.042 -1.125 -0.144 1.00 94.62 100 GLN A C 1
ATOM 784 O O . GLN A 1 100 ? 8.941 0.093 -0.018 1.00 94.62 100 GLN A O 1
ATOM 789 N N . VAL A 1 101 ? 8.096 -1.867 -0.716 1.00 97.12 101 VAL A N 1
ATOM 790 C CA . VAL A 1 101 ? 6.750 -1.366 -0.997 1.00 97.12 101 VAL A CA 1
ATOM 791 C C . VAL A 1 101 ? 5.822 -1.764 0.145 1.00 97.12 101 VAL A C 1
ATOM 793 O O . VAL A 1 101 ? 5.620 -2.952 0.419 1.00 97.12 101 VAL A O 1
ATOM 796 N N . GLN A 1 102 ? 5.259 -0.757 0.812 1.00 96.94 102 GLN A N 1
ATOM 797 C CA . GLN A 1 102 ? 4.349 -0.925 1.941 1.00 96.94 102 GLN A CA 1
ATOM 798 C C . GLN A 1 102 ? 2.935 -0.479 1.576 1.00 96.94 102 GLN A C 1
ATOM 800 O O . GLN A 1 102 ? 2.723 0.628 1.089 1.00 96.94 102 GLN A O 1
ATOM 805 N N . MET A 1 103 ? 1.966 -1.342 1.861 1.00 97.88 103 MET A N 1
ATOM 806 C CA . MET A 1 103 ? 0.544 -1.029 1.812 1.00 97.88 103 MET A CA 1
ATOM 807 C C . MET A 1 103 ? 0.061 -0.723 3.230 1.00 97.88 103 MET A C 1
ATOM 809 O O . MET A 1 103 ? 0.371 -1.455 4.175 1.00 97.88 103 MET A O 1
ATOM 813 N N . ARG A 1 104 ? -0.705 0.356 3.376 1.00 98.06 104 ARG A N 1
ATOM 814 C CA . ARG A 1 104 ? -1.242 0.828 4.655 1.00 98.06 104 ARG A CA 1
ATOM 815 C C . ARG A 1 104 ? -2.744 1.045 4.532 1.00 98.06 104 ARG A C 1
ATOM 817 O O . ARG A 1 104 ? -3.229 1.427 3.471 1.00 98.06 104 ARG A O 1
ATOM 824 N N . PHE A 1 105 ? -3.461 0.798 5.619 1.00 97.81 105 PHE A N 1
ATOM 825 C CA . PHE A 1 105 ? -4.888 1.088 5.746 1.00 97.81 105 PHE A CA 1
ATOM 826 C C . PHE A 1 105 ? -5.082 2.075 6.886 1.00 97.81 105 PHE A C 1
ATOM 828 O O . PHE A 1 105 ? -4.295 2.069 7.825 1.00 97.81 105 PHE A O 1
ATOM 835 N N . CYS A 1 106 ? -6.122 2.893 6.828 1.00 97.56 106 CYS A N 1
ATOM 836 C CA . CYS A 1 106 ? -6.488 3.807 7.903 1.00 97.56 106 CYS A CA 1
ATOM 837 C C . CYS A 1 106 ? -7.991 4.074 7.888 1.00 97.56 106 CYS A C 1
ATOM 839 O O . CYS A 1 106 ? -8.715 3.618 6.998 1.00 97.56 106 CYS A O 1
ATOM 841 N N . LEU A 1 10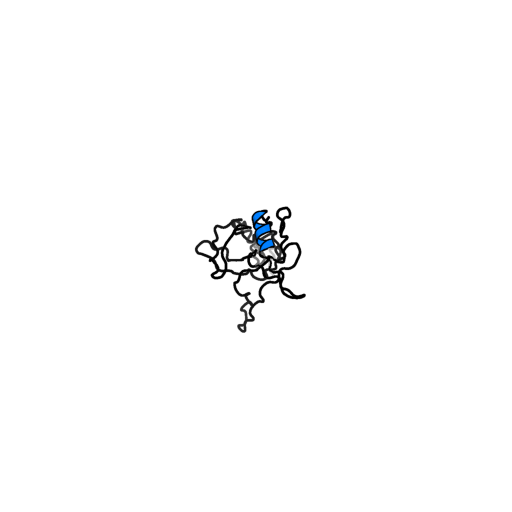7 ? -8.455 4.805 8.897 1.00 96.25 107 LEU A N 1
ATOM 842 C CA . LEU A 1 107 ? -9.801 5.351 8.909 1.00 96.25 107 LEU A CA 1
ATOM 843 C C . LEU A 1 107 ? -9.911 6.502 7.903 1.00 96.25 107 LEU A C 1
ATOM 845 O O . LEU A 1 107 ? -8.949 7.221 7.636 1.00 96.25 107 LEU A O 1
ATOM 849 N N . LEU A 1 108 ? -11.113 6.683 7.357 1.00 95.62 108 LEU A N 1
ATOM 850 C CA . LEU A 1 108 ? -11.438 7.820 6.501 1.00 95.62 108 LEU A CA 1
ATOM 851 C C . LEU A 1 108 ? -11.704 9.057 7.372 1.00 95.62 108 LEU A C 1
ATOM 853 O O . LEU A 1 108 ? -12.847 9.473 7.549 1.00 95.62 108 LEU A O 1
ATOM 857 N N . GLU A 1 109 ? -10.643 9.610 7.951 1.00 95.38 109 GLU A N 1
ATOM 858 C CA . GLU A 1 109 ? -10.699 10.781 8.822 1.00 95.38 109 GLU A CA 1
ATOM 859 C C . GLU A 1 109 ? -9.575 11.763 8.472 1.00 95.38 109 GLU A C 1
ATOM 861 O O . GLU A 1 109 ? -8.401 11.408 8.422 1.00 95.38 109 GLU A O 1
ATOM 866 N N . THR A 1 110 ? -9.953 13.015 8.216 1.00 95.75 110 THR A N 1
ATOM 867 C CA . THR A 1 110 ? -9.046 14.081 7.755 1.00 95.75 110 THR A CA 1
ATOM 868 C C . THR A 1 110 ? -8.822 15.166 8.810 1.00 95.75 110 THR A C 1
ATOM 870 O O . THR A 1 110 ? -8.216 16.194 8.524 1.00 95.75 110 THR A O 1
ATOM 873 N N . SER A 1 111 ? -9.342 14.974 10.025 1.00 95.06 111 SER A N 1
ATOM 874 C CA . SER A 1 111 ? -9.213 15.923 11.139 1.00 95.06 111 SER A CA 1
ATOM 875 C C . SER A 1 111 ? -7.810 15.903 11.767 1.00 95.06 111 SER A C 1
ATOM 877 O O . SER A 1 111 ? -7.399 16.877 12.399 1.00 95.06 111 SER A O 1
ATOM 879 N N . CYS A 1 112 ? -7.085 14.791 11.612 1.00 96.31 112 CYS A N 1
ATOM 880 C CA . CYS A 1 112 ? -5.778 14.544 12.206 1.00 96.31 112 CYS A CA 1
ATOM 881 C C . CYS A 1 112 ? -4.997 13.467 11.436 1.00 96.31 112 CYS A C 1
ATOM 883 O O . CYS A 1 112 ? -5.550 12.761 10.586 1.00 96.31 112 CYS A O 1
ATOM 885 N N . GLU A 1 113 ? -3.709 13.322 11.760 1.00 97.25 113 GLU A N 1
ATOM 886 C CA . GLU A 1 113 ? -2.891 12.230 11.233 1.00 97.25 113 GLU A CA 1
ATOM 887 C C . GLU A 1 113 ? -3.396 10.863 11.717 1.00 97.25 113 GLU A C 1
ATOM 889 O O . GLU A 1 113 ? -3.585 10.625 12.913 1.00 97.25 113 GLU A O 1
ATOM 894 N N . GLN A 1 114 ? -3.539 9.937 10.777 1.00 98.25 114 GLN A N 1
ATOM 895 C CA . GLN A 1 114 ? -4.120 8.623 10.993 1.00 98.25 114 GLN A CA 1
ATOM 896 C C . GLN A 1 114 ? -3.067 7.562 11.309 1.00 98.25 114 GLN A C 1
ATOM 898 O O . GLN A 1 114 ? -1.995 7.500 10.700 1.00 98.25 114 GLN A O 1
ATOM 903 N N . GLU A 1 115 ? -3.402 6.681 12.244 1.00 97.44 115 GLU A N 1
ATOM 904 C CA . GLU A 1 115 ? -2.657 5.445 12.481 1.00 97.44 115 GLU A CA 1
ATOM 905 C C . GLU A 1 115 ? -3.077 4.350 11.497 1.00 97.44 115 GLU A C 1
ATOM 907 O O . GLU A 1 115 ? -4.132 4.427 10.861 1.00 97.44 115 GLU A O 1
ATOM 912 N N . ASP A 1 116 ? -2.249 3.310 11.376 1.00 97.81 116 ASP A N 1
ATOM 913 C CA . ASP A 1 116 ? -2.631 2.131 10.609 1.00 97.81 116 ASP A CA 1
ATOM 914 C C . ASP A 1 116 ? -3.881 1.490 11.223 1.00 97.81 116 ASP A C 1
ATOM 916 O O . ASP A 1 116 ? -3.948 1.254 12.424 1.00 97.81 116 ASP A O 1
ATOM 920 N N . PHE A 1 117 ? -4.876 1.167 10.408 1.00 96.06 117 PHE A N 1
ATOM 921 C CA . PHE A 1 117 ? -6.101 0.535 10.876 1.00 96.06 117 PHE A CA 1
ATOM 922 C C . PHE A 1 117 ? -6.705 -0.346 9.788 1.00 96.06 117 PHE A C 1
ATOM 924 O O . PHE A 1 117 ? -7.093 0.134 8.726 1.00 96.06 117 PHE A O 1
ATOM 931 N N . PHE A 1 118 ? -6.802 -1.649 10.053 1.00 96.06 118 PHE A N 1
ATOM 932 C CA . PHE A 1 118 ? -7.383 -2.598 9.106 1.00 96.06 118 PHE A CA 1
ATOM 933 C C . PHE A 1 118 ? -8.918 -2.531 9.124 1.00 96.06 118 PHE A C 1
ATOM 935 O O . PHE A 1 118 ? -9.508 -2.657 10.201 1.00 96.06 118 PHE A O 1
ATOM 942 N N . PRO A 1 119 ? -9.581 -2.432 7.957 1.00 93.19 119 PRO A N 1
ATOM 943 C CA . PRO A 1 119 ? -11.022 -2.622 7.871 1.00 93.19 119 PRO A CA 1
ATOM 944 C C . PRO A 1 119 ? -11.430 -4.033 8.337 1.00 93.19 119 PRO A C 1
ATOM 946 O O . PRO A 1 119 ? -10.668 -4.991 8.146 1.00 93.19 119 PRO A O 1
ATOM 949 N N . PRO A 1 120 ? -12.630 -4.206 8.920 1.00 88.50 120 PRO A N 1
ATOM 950 C CA . PRO A 1 120 ? -13.137 -5.523 9.298 1.00 88.50 120 PRO A CA 1
ATOM 951 C C . PRO A 1 120 ? -13.190 -6.471 8.098 1.00 88.50 120 PRO A C 1
ATOM 953 O O . PRO A 1 120 ? -13.580 -6.074 7.003 1.00 88.50 120 PRO A O 1
ATOM 956 N N . ASN A 1 121 ? -12.818 -7.736 8.309 1.00 89.56 121 ASN A N 1
ATOM 957 C CA . ASN A 1 121 ? -12.874 -8.797 7.292 1.00 89.56 121 ASN A CA 1
ATOM 958 C C . ASN A 1 121 ? -12.120 -8.501 5.978 1.00 89.56 121 ASN A C 1
ATOM 960 O O . ASN A 1 121 ? -12.375 -9.150 4.965 1.00 89.56 121 ASN A O 1
ATOM 964 N N . ILE A 1 122 ? -11.166 -7.561 5.989 1.00 93.75 122 ILE A N 1
ATOM 965 C CA . ILE A 1 122 ? -10.366 -7.237 4.807 1.00 93.75 122 ILE A CA 1
ATOM 966 C C . ILE A 1 122 ? -9.539 -8.445 4.345 1.00 93.75 122 ILE A C 1
ATOM 968 O O . ILE A 1 122 ? -8.886 -9.133 5.139 1.00 93.75 122 ILE A O 1
ATOM 972 N N . ALA A 1 123 ? -9.545 -8.667 3.035 1.00 94.88 123 ALA A N 1
ATOM 973 C CA . ALA A 1 123 ? -8.679 -9.602 2.338 1.00 94.88 123 ALA A CA 1
ATOM 974 C C . ALA A 1 123 ? -7.984 -8.864 1.194 1.00 94.88 123 ALA A C 1
ATOM 976 O O . ALA A 1 123 ? -8.580 -8.002 0.553 1.00 94.88 123 ALA A O 1
ATOM 977 N N . VAL A 1 124 ? -6.721 -9.201 0.942 1.00 97.31 124 VAL A N 1
ATOM 978 C CA . VAL A 1 124 ? -5.905 -8.518 -0.065 1.00 97.31 124 VAL A CA 1
ATOM 979 C C . 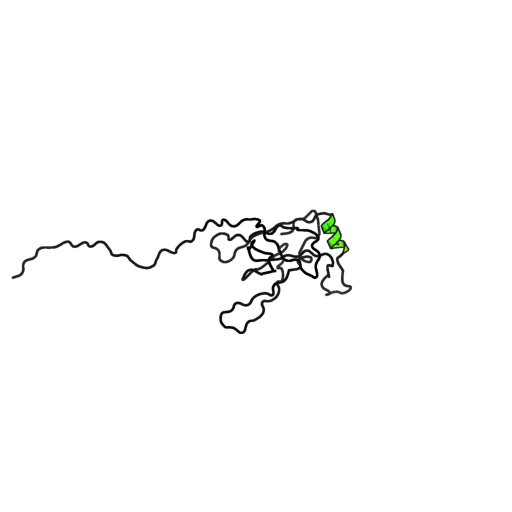VAL A 1 124 ? -5.306 -9.539 -1.014 1.00 97.31 124 VAL A C 1
ATOM 981 O O . VAL A 1 124 ? -4.820 -10.593 -0.595 1.00 97.31 124 VAL A O 1
ATOM 984 N N . LYS A 1 125 ? -5.319 -9.206 -2.303 1.00 97.81 125 LYS A N 1
ATOM 985 C CA . LYS A 1 125 ? -4.583 -9.913 -3.345 1.00 97.81 125 LYS A CA 1
ATOM 986 C C . LYS A 1 125 ? -3.665 -8.912 -4.034 1.00 97.81 125 LYS A C 1
ATOM 988 O O . LYS A 1 125 ? -4.072 -7.782 -4.251 1.00 97.81 125 LYS A O 1
ATOM 993 N N . VAL A 1 126 ? -2.449 -9.340 -4.348 1.00 98.25 126 VAL A N 1
ATOM 994 C CA . VAL A 1 126 ? -1.477 -8.571 -5.130 1.00 98.25 126 VAL A CA 1
ATOM 995 C C . VAL A 1 126 ? -0.988 -9.475 -6.253 1.00 98.25 126 VAL A C 1
ATOM 997 O O . VAL A 1 126 ? -0.511 -10.587 -6.013 1.00 98.25 126 VAL A O 1
ATOM 1000 N N . ASN A 1 127 ? -1.164 -9.033 -7.492 1.00 97.62 127 ASN A N 1
ATOM 1001 C CA . ASN A 1 127 ? -0.916 -9.762 -8.730 1.00 97.62 127 ASN A CA 1
ATOM 1002 C C . ASN A 1 127 ? -1.543 -11.164 -8.731 1.00 97.62 127 ASN A C 1
ATOM 1004 O O . ASN A 1 127 ? -0.908 -12.151 -9.108 1.00 97.62 127 ASN A O 1
ATOM 1008 N N . GLY A 1 128 ? -2.784 -11.260 -8.243 1.00 95.94 128 GLY A N 1
ATOM 1009 C CA . GLY A 1 128 ? -3.538 -12.513 -8.133 1.00 95.94 128 GLY A CA 1
ATOM 1010 C C . GLY A 1 128 ? -3.114 -13.435 -6.982 1.00 95.94 128 GLY A C 1
ATOM 1011 O O . GLY A 1 128 ? -3.773 -14.448 -6.752 1.00 95.94 128 GLY A O 1
ATOM 1012 N N . LYS A 1 129 ? -2.063 -13.099 -6.221 1.00 97.44 129 LYS A N 1
ATOM 1013 C CA . LYS A 1 129 ? -1.619 -13.865 -5.046 1.00 97.44 129 LYS A CA 1
ATOM 1014 C C . LYS A 1 129 ? -2.223 -13.289 -3.771 1.00 97.44 129 LYS A C 1
ATOM 1016 O O . LYS A 1 129 ? -2.210 -12.078 -3.573 1.00 97.44 129 LYS A O 1
ATOM 1021 N N . VAL A 1 130 ? -2.720 -14.151 -2.886 1.00 96.75 130 VAL A N 1
ATOM 1022 C CA . VAL A 1 130 ? -3.248 -13.731 -1.578 1.00 96.75 130 VAL A CA 1
ATOM 1023 C C . VAL A 1 130 ? -2.119 -13.143 -0.727 1.00 96.75 130 VAL A C 1
ATOM 1025 O O . VAL A 1 130 ? -1.083 -13.778 -0.533 1.00 96.75 130 VAL A O 1
ATOM 1028 N N . CYS A 1 131 ? -2.330 -11.934 -0.209 1.00 96.62 131 CYS A N 1
ATOM 1029 C CA . CYS A 1 131 ? -1.414 -11.265 0.705 1.00 96.62 131 CYS A CA 1
ATOM 1030 C C . CYS A 1 131 ? -1.746 -11.660 2.150 1.00 96.62 131 CYS A C 1
ATOM 1032 O O . CYS A 1 131 ? -2.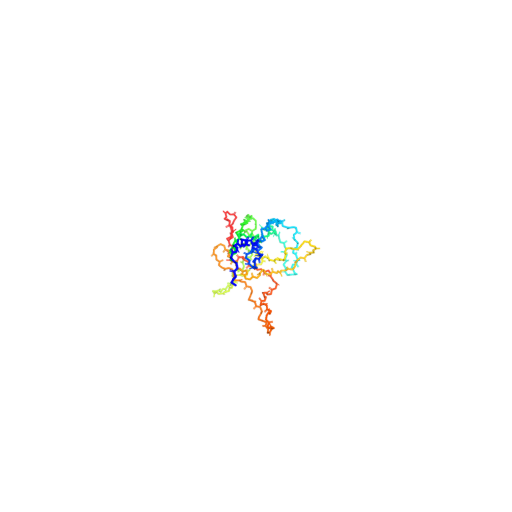870 -11.473 2.620 1.00 96.62 131 CYS A O 1
ATOM 1034 N N . ALA A 1 132 ? -0.768 -12.224 2.859 1.00 94.38 132 ALA A N 1
ATOM 1035 C CA . ALA A 1 132 ? -0.937 -12.604 4.254 1.00 94.38 132 ALA A CA 1
ATOM 1036 C C . ALA A 1 132 ? -0.950 -11.359 5.154 1.00 94.38 132 ALA A C 1
ATOM 1038 O O . ALA A 1 132 ? 0.024 -10.611 5.211 1.00 94.38 132 ALA A O 1
ATOM 1039 N N . LEU A 1 133 ? -2.048 -11.164 5.884 1.00 94.44 133 LEU A N 1
ATOM 1040 C CA . LEU A 1 133 ? -2.216 -10.061 6.831 1.00 94.44 133 LEU A CA 1
ATOM 1041 C C . LEU A 1 133 ? -1.888 -10.500 8.271 1.00 94.44 133 LEU A C 1
ATOM 1043 O O . LEU A 1 133 ? -2.060 -11.678 8.596 1.00 94.44 133 LEU A O 1
ATOM 1047 N N . PRO A 1 134 ? -1.483 -9.577 9.167 1.00 91.44 134 PRO A N 1
ATOM 1048 C CA . PRO A 1 134 ? -1.204 -9.886 10.572 1.00 91.44 134 PRO A CA 1
ATOM 1049 C C . PRO A 1 134 ? -2.398 -10.547 11.255 1.00 91.44 134 PRO A C 1
ATOM 1051 O O . PRO A 1 134 ? -3.511 -10.039 11.137 1.00 91.44 134 PRO A O 1
ATOM 1054 N N . ASN A 1 135 ? -2.196 -11.657 11.965 1.00 89.56 135 ASN A N 1
ATOM 1055 C CA . ASN A 1 135 ? -3.301 -12.388 12.591 1.00 89.56 135 ASN A CA 1
ATOM 1056 C C . ASN A 1 135 ? -4.082 -11.505 13.584 1.00 89.56 135 ASN A C 1
ATOM 1058 O O . ASN A 1 135 ? -3.460 -10.727 14.313 1.00 89.56 135 ASN A O 1
ATOM 1062 N N . PRO A 1 136 ? -5.424 -11.614 13.630 1.00 87.88 136 PRO A N 1
ATOM 1063 C CA . PRO A 1 136 ? -6.215 -10.951 14.656 1.00 87.88 136 PRO A CA 1
ATOM 1064 C C . PRO A 1 136 ? -5.778 -11.403 16.048 1.00 87.88 136 PRO A C 1
ATOM 1066 O O . PRO A 1 136 ? -5.518 -12.587 16.268 1.00 87.88 136 PRO A O 1
ATOM 1069 N N . ILE A 1 137 ? -5.705 -10.466 16.988 1.00 85.75 137 ILE A N 1
ATOM 1070 C CA . ILE A 1 137 ? -5.399 -10.785 18.380 1.00 85.75 137 ILE A CA 1
ATOM 1071 C C . ILE A 1 137 ? -6.679 -11.352 19.016 1.00 85.75 137 ILE A C 1
ATOM 1073 O O . ILE A 1 137 ? -7.719 -10.685 18.959 1.00 85.75 137 ILE A O 1
ATOM 1077 N N . PRO A 1 138 ? -6.641 -12.565 19.600 1.00 79.81 138 PRO A N 1
ATOM 1078 C CA . PRO A 1 138 ? -7.800 -13.129 20.274 1.00 79.81 138 PRO A CA 1
ATOM 1079 C C . PRO A 1 138 ? -8.191 -12.266 21.477 1.00 79.81 138 PRO A C 1
ATOM 1081 O O . PRO A 1 138 ? -7.341 -11.741 22.195 1.00 79.81 138 PRO A O 1
ATOM 1084 N N . THR A 1 139 ? -9.495 -12.120 21.698 1.00 79.62 139 THR A N 1
ATOM 1085 C CA . THR A 1 139 ? -10.059 -11.350 22.809 1.00 79.62 139 THR A CA 1
ATOM 1086 C C . THR A 1 139 ? -10.900 -12.259 23.692 1.00 79.62 139 THR A C 1
ATOM 1088 O O . THR A 1 139 ? -11.736 -13.013 23.205 1.00 79.62 139 THR A O 1
ATOM 1091 N N . ASN A 1 140 ? -10.697 -12.160 25.005 1.00 79.19 140 ASN A N 1
ATOM 1092 C CA . ASN A 1 140 ? -11.470 -12.907 26.001 1.00 79.19 140 ASN A CA 1
ATOM 1093 C C . ASN A 1 140 ? -12.777 -12.191 26.392 1.00 79.19 140 ASN A C 1
ATOM 1095 O O . ASN A 1 140 ? -13.501 -12.663 27.265 1.00 79.19 140 ASN A O 1
ATOM 1099 N N . ARG A 1 141 ? -13.071 -11.025 25.797 1.00 79.75 141 ARG A N 1
ATOM 1100 C CA . ARG A 1 141 ? -14.286 -10.251 26.085 1.00 79.75 141 ARG A CA 1
ATOM 1101 C C . ARG A 1 141 ? -15.426 -10.684 25.153 1.00 79.75 141 ARG A C 1
ATOM 1103 O O . ARG A 1 141 ? -15.275 -10.523 23.940 1.00 79.75 141 ARG A O 1
ATOM 1110 N N . PRO A 1 142 ? -16.565 -11.173 25.683 1.00 76.62 142 PRO A N 1
ATOM 1111 C CA . PRO A 1 142 ? -17.725 -11.531 24.869 1.00 76.62 142 PRO A CA 1
ATOM 1112 C C . PRO A 1 142 ? -18.187 -10.355 23.999 1.00 76.62 142 PRO A C 1
ATOM 1114 O O . PRO A 1 142 ? -18.308 -9.233 24.486 1.00 76.62 142 PRO A O 1
ATOM 1117 N N . GLY A 1 143 ? -18.430 -10.605 22.710 1.00 76.06 143 GLY A N 1
ATOM 1118 C CA . GLY A 1 143 ? -18.943 -9.603 21.766 1.00 76.06 143 GLY A CA 1
ATOM 1119 C C . GLY A 1 143 ? -17.921 -8.583 21.247 1.00 76.06 143 GLY A C 1
ATOM 1120 O O . GLY A 1 143 ? -18.271 -7.770 20.396 1.00 76.06 143 GLY A O 1
ATOM 1121 N N . VAL A 1 144 ? -16.664 -8.619 21.704 1.00 79.31 144 VAL A N 1
ATOM 1122 C CA . VAL A 1 144 ? -15.592 -7.811 21.105 1.00 79.31 144 VAL A CA 1
ATOM 1123 C C . VAL A 1 144 ? -15.028 -8.568 19.908 1.00 79.31 144 VAL A C 1
ATOM 1125 O O . VAL A 1 144 ? -14.588 -9.706 20.041 1.00 79.31 144 VAL A O 1
ATOM 1128 N N . GLU A 1 145 ? -15.039 -7.945 18.733 1.00 76.88 145 GLU A N 1
ATOM 1129 C CA . GLU A 1 145 ? -14.464 -8.540 17.526 1.00 76.88 145 GLU A CA 1
ATOM 1130 C C . GLU A 1 145 ? -12.929 -8.556 17.608 1.00 76.88 145 GLU A C 1
ATOM 1132 O O . GLU A 1 145 ? -12.301 -7.600 18.076 1.00 76.88 145 GLU A O 1
ATOM 1137 N N . ALA A 1 146 ? -12.313 -9.651 17.157 1.00 80.38 146 ALA A N 1
ATOM 1138 C CA . ALA A 1 146 ? -10.862 -9.769 17.105 1.00 80.38 146 ALA A CA 1
ATOM 1139 C C . ALA A 1 146 ? -10.292 -8.776 16.081 1.00 80.38 146 ALA A C 1
ATOM 1141 O O . ALA A 1 146 ? -10.625 -8.822 14.897 1.00 80.38 146 ALA A O 1
ATOM 1142 N N . LYS A 1 147 ? -9.402 -7.886 16.528 1.00 86.31 147 LYS A N 1
ATOM 1143 C CA . LYS A 1 147 ? -8.776 -6.873 15.668 1.00 86.31 147 LYS A CA 1
ATOM 1144 C C . LYS A 1 147 ? -7.362 -7.280 15.289 1.00 86.31 147 LYS A C 1
ATOM 1146 O O . LYS A 1 147 ? -6.622 -7.846 16.096 1.00 86.31 147 LYS A O 1
ATOM 1151 N N . ARG A 1 148 ? -6.977 -6.975 14.050 1.00 92.44 148 ARG A N 1
ATOM 1152 C CA . ARG A 1 148 ? -5.584 -7.099 13.608 1.00 92.44 148 ARG A CA 1
ATOM 1153 C C . ARG A 1 148 ? -4.761 -5.965 14.231 1.00 92.44 148 ARG A C 1
ATOM 1155 O O . ARG A 1 148 ? -5.274 -4.849 14.319 1.00 92.44 148 ARG A O 1
ATOM 1162 N N . PRO A 1 149 ? -3.518 -6.226 14.670 1.00 93.06 149 PRO A N 1
ATOM 1163 C CA . PRO A 1 149 ? -2.658 -5.175 15.197 1.00 93.06 149 PRO A CA 1
ATOM 1164 C C . PRO A 1 149 ? -2.423 -4.098 14.124 1.00 93.06 149 PRO A C 1
ATOM 1166 O O . PRO A 1 149 ? -2.193 -4.463 12.969 1.00 93.06 149 PRO A O 1
ATOM 1169 N N . PRO A 1 150 ? -2.466 -2.803 14.481 1.00 93.94 150 PRO A N 1
ATOM 1170 C CA . PRO A 1 150 ? -2.281 -1.698 13.545 1.00 93.94 150 PRO A CA 1
ATOM 1171 C C . PRO A 1 150 ? -0.822 -1.641 13.080 1.00 93.94 150 PRO A C 1
ATOM 1173 O O . PRO A 1 150 ? 0.073 -1.308 13.854 1.00 93.94 150 PRO A O 1
ATOM 1176 N N . ARG A 1 151 ? -0.551 -2.040 11.834 1.00 95.44 151 ARG A N 1
ATOM 1177 C CA . ARG A 1 151 ? 0.800 -2.022 11.254 1.00 95.44 151 ARG A CA 1
ATOM 1178 C C . ARG A 1 151 ? 0.755 -1.992 9.726 1.00 95.44 151 ARG A C 1
ATOM 1180 O O . ARG A 1 151 ? -0.185 -2.550 9.154 1.00 95.44 151 ARG A O 1
ATOM 1187 N N . PRO A 1 152 ? 1.788 -1.446 9.065 1.00 96.62 152 PRO A N 1
ATOM 1188 C CA . PRO A 1 152 ? 1.914 -1.545 7.617 1.00 96.62 152 PRO A CA 1
ATOM 1189 C C . PRO A 1 152 ? 2.100 -3.000 7.159 1.00 96.62 152 PRO A C 1
ATOM 1191 O O . PRO A 1 152 ? 2.558 -3.872 7.912 1.00 96.62 152 PRO A O 1
ATOM 1194 N N . VAL A 1 153 ? 1.787 -3.251 5.888 1.00 96.31 153 VAL A N 1
ATOM 1195 C CA . VAL A 1 153 ? 1.943 -4.548 5.224 1.00 96.31 153 VAL A CA 1
ATOM 1196 C C . VAL A 1 153 ? 3.010 -4.438 4.140 1.00 96.31 153 VAL A C 1
ATOM 1198 O O . VAL A 1 153 ? 2.832 -3.725 3.156 1.00 96.31 153 VAL A O 1
ATOM 1201 N N . ASN A 1 154 ? 4.114 -5.171 4.289 1.00 95.25 154 AS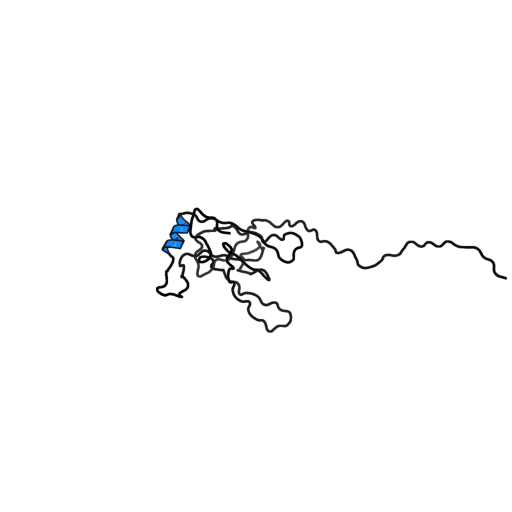N A N 1
ATOM 1202 C CA . ASN A 1 154 ? 5.131 -5.274 3.243 1.00 95.25 154 ASN A CA 1
ATOM 1203 C C . ASN A 1 154 ? 4.619 -6.179 2.106 1.00 95.25 154 ASN A C 1
ATOM 1205 O O . ASN A 1 154 ? 4.379 -7.369 2.320 1.00 95.25 154 ASN A O 1
ATOM 1209 N N . ILE A 1 155 ? 4.478 -5.619 0.902 1.00 96.56 155 ILE A N 1
ATOM 1210 C CA . ILE A 1 155 ? 4.022 -6.333 -0.303 1.00 96.56 155 ILE A CA 1
ATOM 1211 C C . ILE A 1 155 ? 5.141 -6.557 -1.332 1.00 96.56 155 ILE A C 1
ATOM 1213 O O . ILE A 1 155 ? 4.880 -7.080 -2.413 1.00 96.56 155 ILE A O 1
ATOM 1217 N N . SER A 1 156 ? 6.392 -6.220 -1.004 1.00 95.25 156 SER A N 1
ATOM 1218 C CA . SER A 1 156 ? 7.541 -6.234 -1.931 1.00 95.25 156 SER A CA 1
ATOM 1219 C C . SER A 1 156 ? 7.775 -7.587 -2.613 1.00 95.25 156 SER A C 1
ATOM 1221 O O . SER A 1 156 ? 8.177 -7.643 -3.770 1.00 95.25 156 SER A O 1
ATOM 1223 N N . SER A 1 157 ? 7.486 -8.696 -1.929 1.00 93.44 157 SER A N 1
ATOM 1224 C CA . SER A 1 157 ? 7.630 -10.050 -2.486 1.00 93.44 157 SER A CA 1
ATOM 1225 C C . SER A 1 157 ? 6.488 -10.474 -3.423 1.00 93.44 157 SER A C 1
ATOM 1227 O O . SER A 1 157 ? 6.596 -11.499 -4.099 1.00 93.44 157 SER A O 1
ATOM 1229 N N . LEU A 1 158 ? 5.388 -9.716 -3.455 1.00 95.50 158 LEU A N 1
ATOM 1230 C CA . LEU A 1 158 ? 4.193 -10.004 -4.254 1.00 95.50 158 LEU A CA 1
ATOM 1231 C C . LEU A 1 158 ? 4.084 -9.116 -5.496 1.00 95.50 158 LEU A C 1
ATOM 1233 O O . LEU A 1 158 ? 3.365 -9.459 -6.440 1.00 95.50 158 LEU A O 1
ATOM 1237 N N . ILE A 1 159 ? 4.792 -7.988 -5.509 1.00 96.81 159 ILE A N 1
ATOM 1238 C CA . ILE A 1 159 ? 4.815 -7.080 -6.650 1.00 96.81 159 ILE A CA 1
ATOM 1239 C C . ILE A 1 159 ? 5.726 -7.602 -7.766 1.00 96.81 159 ILE A C 1
ATOM 1241 O O . ILE A 1 159 ? 6.649 -8.391 -7.561 1.00 96.81 159 ILE A O 1
ATOM 1245 N N . ARG A 1 160 ? 5.479 -7.121 -8.975 1.00 96.81 160 ARG A N 1
ATOM 1246 C CA . ARG A 1 160 ? 6.364 -7.232 -10.124 1.00 96.81 160 ARG A CA 1
ATOM 1247 C C . ARG A 1 160 ? 7.325 -6.051 -10.071 1.00 96.81 160 ARG A C 1
ATOM 1249 O O . ARG A 1 160 ? 6.905 -4.907 -10.234 1.00 96.81 160 ARG A O 1
ATOM 1256 N N . ILE A 1 161 ? 8.605 -6.338 -9.847 1.00 95.50 161 ILE A N 1
ATOM 1257 C CA . ILE A 1 161 ? 9.681 -5.339 -9.850 1.00 95.50 161 ILE A CA 1
ATOM 1258 C C . ILE A 1 161 ? 10.072 -5.070 -11.310 1.00 95.50 161 ILE A C 1
ATOM 1260 O O . ILE A 1 161 ? 11.089 -5.546 -11.805 1.00 95.50 161 ILE A O 1
ATOM 1264 N N . SER A 1 162 ? 9.186 -4.394 -12.037 1.00 95.69 162 SER A N 1
ATOM 1265 C CA . SER A 1 162 ? 9.384 -4.001 -13.431 1.00 95.69 162 SER A CA 1
ATOM 1266 C C . SER A 1 162 ? 8.664 -2.679 -13.694 1.00 95.69 162 SER A C 1
ATOM 1268 O O . SER A 1 162 ? 7.509 -2.545 -13.287 1.00 95.69 162 SER A O 1
ATOM 1270 N N . PRO A 1 163 ? 9.289 -1.719 -14.397 1.00 95.00 163 PRO A N 1
ATOM 1271 C CA . PRO A 1 163 ? 8.636 -0.459 -14.735 1.00 95.00 163 PRO A CA 1
ATOM 1272 C C . PRO A 1 163 ? 7.643 -0.585 -15.898 1.00 95.00 163 PRO A C 1
ATOM 1274 O O . PRO A 1 163 ? 6.828 0.304 -16.115 1.00 95.00 163 PRO A O 1
ATOM 1277 N N . THR A 1 164 ? 7.698 -1.678 -16.665 1.00 96.38 164 THR A N 1
ATOM 1278 C CA . THR A 1 164 ? 6.855 -1.884 -17.855 1.00 96.38 164 THR A CA 1
ATOM 1279 C C . THR A 1 164 ? 5.589 -2.685 -17.569 1.00 96.38 164 THR A C 1
ATOM 1281 O O . THR A 1 164 ? 4.801 -2.930 -18.480 1.00 96.38 164 THR A O 1
ATOM 1284 N N . VAL A 1 165 ? 5.388 -3.122 -16.322 1.00 97.31 165 VAL A N 1
ATOM 1285 C CA . VAL A 1 165 ? 4.263 -3.977 -15.946 1.00 97.31 165 VAL A CA 1
ATOM 1286 C C . VAL A 1 165 ? 3.524 -3.378 -14.758 1.00 97.31 165 VAL A C 1
ATOM 1288 O O . VAL A 1 165 ? 4.122 -3.071 -13.730 1.00 97.31 165 VAL A O 1
ATOM 1291 N N . ALA A 1 166 ? 2.206 -3.261 -14.896 1.00 97.62 166 ALA A N 1
ATOM 1292 C CA . ALA A 1 166 ? 1.325 -2.831 -13.823 1.00 97.62 166 ALA A CA 1
ATOM 1293 C C . ALA A 1 166 ? 1.313 -3.834 -12.657 1.00 97.62 166 ALA A C 1
ATOM 1295 O O . ALA A 1 166 ? 1.376 -5.055 -12.861 1.00 97.62 166 ALA A O 1
ATOM 1296 N N . ASN A 1 167 ? 1.169 -3.302 -11.445 1.00 98.31 167 ASN A N 1
ATOM 1297 C CA . ASN A 1 167 ? 0.833 -4.053 -10.242 1.00 98.31 167 ASN A CA 1
ATOM 1298 C C . ASN A 1 167 ? -0.626 -3.786 -9.868 1.00 98.31 167 ASN A C 1
ATOM 1300 O O . ASN A 1 167 ? -1.052 -2.631 -9.911 1.00 98.31 167 ASN A O 1
ATOM 1304 N N . GLN A 1 168 ? -1.362 -4.842 -9.510 1.00 95.75 168 GLN A N 1
ATOM 1305 C CA . GLN A 1 168 ? -2.787 -4.792 -9.163 1.00 95.75 168 GLN A CA 1
ATOM 1306 C C . GLN A 1 168 ? -3.122 -5.696 -7.983 1.00 95.75 168 GLN A C 1
ATOM 1308 O O . GLN A 1 168 ? -2.567 -6.816 -7.951 1.00 95.75 168 GLN A O 1
#

Sequence (168 aa):
MYPYYQTKTHTPPLVDPLGAAVRSTMPNNLPVHPDVQLKRLPFYDLMAELLKPSTLMPTGTARIQEQPFVFHLTPQQANEIAFNRDMGAGAGTRSDFIVQVQMRFCLLETSCEQEDFFPPNIAVKVNGKVCALPNPIPTNRPGVEAKRPPRPVNISSLIRISPTVANQ

Organism: NCBI:txid36148

Radius of gyration: 27.07 Å; chains: 1; bounding box: 113×38×44 Å

InterPro domains:
  IPR023321 PINIT domain [PF14324] (36-168)
  IPR023321 PINIT domain [PS51466] (24-168)
  IPR038654 PINIT domain superfamily [G3DSA:2.60.120.780] (35-168)

pLDDT: mean 82.4, std 20.57, range [32.66, 98.31]